Protein AF-A0A1B8XSV8-F1 (afdb_monomer_lite)

Sequence (113 aa):
MRLLPLFVLPFLFVSLVAECPSSVLLLNESGEKLCARMFEHSSAYFDQSCGGAYLDAKNGDDFPYMPSGWKNKISSLVVSSRCTLKVWSKEGKLGNNRSFSAGTVYQMKDYKN

Structure (mmCIF, N/CA/C/O backbone):
data_AF-A0A1B8XSV8-F1
#
_entry.id   AF-A0A1B8XSV8-F1
#
loop_
_atom_site.group_PDB
_atom_site.id
_atom_site.type_symbol
_atom_site.label_atom_id
_atom_site.label_alt_id
_atom_site.label_comp_id
_atom_site.label_asym_id
_atom_site.label_entity_id
_atom_site.label_seq_id
_atom_site.pdbx_PDB_ins_code
_atom_site.Cartn_x
_atom_site.Cartn_y
_atom_site.Cartn_z
_atom_site.occupancy
_atom_site.B_iso_or_equiv
_atom_site.auth_seq_id
_atom_site.auth_comp_id
_atom_site.auth_asym_id
_atom_site.auth_atom_id
_atom_site.pdbx_PDB_model_num
ATOM 1 N N . MET A 1 1 ? 32.610 -36.020 40.082 1.00 40.00 1 MET A N 1
ATOM 2 C CA . MET A 1 1 ? 32.455 -34.749 39.340 1.00 40.00 1 MET A CA 1
ATOM 3 C C . MET A 1 1 ? 31.379 -34.939 38.280 1.00 40.00 1 MET A C 1
ATOM 5 O O . MET A 1 1 ? 31.591 -35.712 37.359 1.00 40.00 1 MET A O 1
ATOM 9 N N . ARG A 1 2 ? 30.195 -34.338 38.458 1.00 45.78 2 ARG A N 1
ATOM 10 C CA . ARG A 1 2 ? 29.117 -34.349 37.455 1.00 45.78 2 ARG A CA 1
ATOM 11 C C . ARG A 1 2 ? 29.288 -33.103 36.586 1.00 45.78 2 ARG A C 1
ATOM 13 O O . ARG A 1 2 ? 29.079 -32.000 37.076 1.00 45.78 2 ARG A O 1
ATOM 20 N N . LEU A 1 3 ? 29.724 -33.282 35.344 1.00 51.00 3 LEU A N 1
ATOM 21 C CA . LEU A 1 3 ? 29.744 -32.221 34.339 1.00 51.00 3 LEU A CA 1
ATOM 22 C C . LEU A 1 3 ? 28.303 -32.012 33.856 1.00 51.00 3 LEU A C 1
ATOM 24 O O . LEU A 1 3 ? 27.736 -32.887 33.205 1.00 51.00 3 LEU A O 1
ATOM 28 N N . LEU A 1 4 ? 27.697 -30.885 34.234 1.00 56.53 4 LEU A N 1
ATOM 29 C CA . LEU A 1 4 ? 26.446 -30.411 33.642 1.00 56.53 4 LEU A CA 1
ATOM 30 C C . LEU A 1 4 ? 26.751 -29.971 32.199 1.00 56.53 4 LEU A C 1
ATOM 32 O O . LEU A 1 4 ? 27.629 -29.122 32.025 1.00 56.53 4 LEU A O 1
ATOM 36 N N . PRO A 1 5 ? 26.066 -30.487 31.166 1.00 55.88 5 PRO A N 1
ATOM 37 C CA . PRO A 1 5 ? 26.225 -29.945 29.830 1.00 55.88 5 PRO A CA 1
ATOM 38 C C . PRO A 1 5 ? 25.494 -28.600 29.772 1.00 55.88 5 PRO A C 1
ATOM 40 O O . PRO A 1 5 ? 24.284 -28.524 29.993 1.00 55.88 5 PRO A O 1
ATOM 43 N N . LEU A 1 6 ? 26.242 -27.530 29.499 1.00 57.25 6 LEU A N 1
ATOM 44 C CA . LEU A 1 6 ? 25.692 -26.233 29.118 1.00 57.25 6 LEU A CA 1
ATOM 45 C C . LEU A 1 6 ? 24.920 -26.436 27.804 1.00 57.25 6 LEU A C 1
ATOM 47 O O . LEU A 1 6 ? 25.518 -26.556 26.735 1.00 57.25 6 LEU A O 1
ATOM 51 N N . PHE A 1 7 ? 23.595 -26.533 27.881 1.00 58.91 7 PHE A N 1
ATOM 52 C CA . PHE A 1 7 ? 22.738 -26.586 26.702 1.00 58.91 7 PHE A CA 1
ATOM 53 C C . PHE A 1 7 ? 22.650 -25.167 26.130 1.00 58.91 7 PHE A C 1
ATOM 55 O O . PHE A 1 7 ? 21.796 -24.371 26.516 1.00 58.91 7 PHE A O 1
ATOM 62 N N . VAL A 1 8 ? 23.600 -24.813 25.265 1.00 61.97 8 VAL A N 1
ATOM 63 C CA . VAL A 1 8 ? 23.555 -23.567 24.496 1.00 61.97 8 VAL A CA 1
ATOM 64 C C . VAL A 1 8 ? 22.459 -23.746 23.448 1.00 61.97 8 VAL A C 1
ATOM 66 O O . VAL A 1 8 ? 22.681 -24.378 22.419 1.00 61.97 8 VAL A O 1
ATOM 69 N N . LEU A 1 9 ? 21.250 -23.253 23.736 1.00 62.16 9 LEU A N 1
ATOM 70 C CA . LEU A 1 9 ? 20.189 -23.141 22.735 1.00 62.16 9 LEU A CA 1
ATOM 71 C C . LEU A 1 9 ? 20.713 -22.247 21.601 1.00 62.16 9 LEU A C 1
ATOM 73 O O . LEU A 1 9 ? 20.999 -21.073 21.858 1.00 62.16 9 LEU A O 1
ATOM 77 N N . PRO A 1 10 ? 20.862 -22.754 20.364 1.00 61.72 10 PRO A N 1
ATOM 78 C CA . PRO A 1 10 ? 21.188 -21.886 19.253 1.00 61.72 10 PRO A CA 1
ATOM 79 C C . PRO A 1 10 ? 19.975 -20.979 19.059 1.00 61.72 10 PRO A C 1
ATOM 81 O O . PRO A 1 10 ? 18.879 -21.444 18.746 1.00 61.72 10 PRO A O 1
ATOM 84 N N . PHE A 1 11 ? 20.159 -19.682 19.295 1.00 58.78 11 PHE A N 1
ATOM 85 C CA . PHE A 1 11 ? 19.219 -18.663 18.856 1.00 58.78 11 PHE A CA 1
ATOM 86 C C . PHE A 1 11 ? 19.153 -18.739 17.327 1.00 58.78 11 PHE A C 1
ATOM 88 O O . PHE A 1 11 ? 19.941 -18.117 16.617 1.00 58.78 11 PHE A O 1
ATOM 95 N N . LEU A 1 12 ? 18.226 -19.547 16.817 1.00 52.62 12 LEU A N 1
ATOM 96 C CA . LEU A 1 12 ? 17.799 -19.522 15.428 1.00 52.62 12 LEU A CA 1
ATOM 97 C C . LEU A 1 12 ? 16.988 -18.238 15.232 1.00 52.62 12 LEU A C 1
ATOM 99 O O . LEU A 1 12 ? 15.764 -18.267 15.140 1.00 52.62 12 LEU A O 1
ATOM 103 N N . PHE A 1 13 ? 17.667 -17.092 15.184 1.00 55.78 13 PHE A N 1
ATOM 104 C CA . PHE A 1 13 ? 17.116 -15.924 14.514 1.00 55.78 13 PHE A CA 1
ATOM 105 C C . PHE A 1 13 ? 17.121 -16.246 13.022 1.00 55.78 13 PHE A C 1
ATOM 107 O O . PHE A 1 13 ? 18.039 -15.888 12.288 1.00 55.78 13 PHE A O 1
ATOM 114 N N . VAL A 1 14 ? 16.107 -16.991 12.581 1.00 47.91 14 VAL A N 1
ATOM 115 C CA . VAL A 1 14 ? 15.715 -16.978 11.179 1.00 47.91 14 VAL A CA 1
ATOM 116 C C . VAL A 1 14 ? 15.325 -15.535 10.920 1.00 47.91 14 VAL A C 1
ATOM 118 O O . VAL A 1 14 ? 14.298 -15.064 11.409 1.00 47.91 14 VAL A O 1
ATOM 121 N N . SER A 1 15 ? 16.187 -14.805 10.222 1.00 49.47 15 SER A N 1
ATOM 122 C CA . SER A 1 15 ? 15.802 -13.561 9.580 1.00 49.47 15 SER A CA 1
ATOM 123 C C . SER A 1 15 ? 14.631 -13.930 8.677 1.00 49.47 15 SER A C 1
ATOM 125 O O . SER A 1 15 ? 14.844 -14.513 7.615 1.00 49.47 15 SER A O 1
ATOM 127 N N . LEU A 1 16 ? 13.394 -13.700 9.129 1.00 56.53 16 LEU A N 1
ATOM 128 C CA . LEU A 1 16 ? 12.238 -13.766 8.249 1.00 56.53 16 LEU A CA 1
ATOM 129 C C . LEU A 1 16 ? 12.498 -12.703 7.186 1.00 56.53 16 LEU A C 1
ATOM 131 O O . LEU A 1 16 ? 12.321 -11.509 7.422 1.00 56.53 16 LEU A O 1
ATOM 135 N N . VAL A 1 17 ? 12.993 -13.134 6.031 1.00 56.28 17 VAL A N 1
ATOM 136 C CA . VAL A 1 17 ? 12.863 -12.356 4.810 1.00 56.28 17 VAL A CA 1
ATOM 137 C C . VAL A 1 17 ? 11.370 -12.106 4.669 1.00 56.28 17 VAL A C 1
ATOM 139 O O . VAL A 1 17 ? 10.581 -13.047 4.642 1.00 56.28 17 VAL A O 1
ATOM 142 N N . ALA A 1 18 ? 10.976 -10.836 4.733 1.00 66.25 18 ALA A N 1
ATOM 143 C CA . ALA A 1 18 ? 9.578 -10.444 4.690 1.00 66.25 18 ALA A CA 1
ATOM 144 C C . ALA A 1 18 ? 9.063 -10.627 3.257 1.00 66.25 18 ALA A C 1
ATOM 146 O O . ALA A 1 18 ? 9.005 -9.679 2.474 1.00 66.25 18 ALA A O 1
ATOM 147 N N . GLU A 1 19 ? 8.760 -11.877 2.910 1.00 83.00 19 GLU A N 1
ATOM 148 C CA . GLU A 1 19 ? 8.067 -12.232 1.682 1.00 83.00 19 GLU A CA 1
ATOM 149 C C . GLU A 1 19 ? 6.706 -11.534 1.649 1.00 83.00 19 GLU A C 1
ATOM 151 O O . GLU A 1 19 ? 5.996 -11.430 2.656 1.00 83.00 19 GLU A O 1
ATOM 156 N N . CYS A 1 20 ? 6.337 -11.031 0.474 1.00 89.50 20 CYS A N 1
ATOM 157 C CA . CYS A 1 20 ? 5.054 -10.368 0.296 1.00 89.50 20 CYS A CA 1
ATOM 158 C C . CYS A 1 20 ? 3.873 -11.294 0.613 1.00 89.50 20 CYS A C 1
ATOM 160 O O . CYS A 1 20 ? 3.845 -12.437 0.150 1.00 89.50 20 CYS A O 1
ATOM 162 N N . PRO A 1 21 ? 2.846 -10.799 1.331 1.00 91.75 21 PRO A N 1
ATOM 163 C CA . PRO A 1 21 ? 1.649 -11.582 1.579 1.00 91.75 21 PRO A CA 1
ATOM 164 C C . PRO A 1 21 ? 0.917 -11.891 0.270 1.00 91.75 21 PRO A C 1
ATOM 166 O O . PRO A 1 21 ? 0.969 -11.130 -0.700 1.00 91.75 21 PRO A O 1
ATOM 169 N N . SER A 1 22 ? 0.189 -13.006 0.261 1.00 90.56 22 SER A N 1
ATOM 170 C CA . SER A 1 22 ? -0.605 -13.417 -0.896 1.00 90.56 22 SER A CA 1
ATOM 171 C C . SER A 1 22 ? -1.713 -12.408 -1.204 1.00 90.56 22 SER A C 1
ATOM 173 O O . SER A 1 22 ? -2.501 -12.033 -0.335 1.00 90.56 22 SER A O 1
ATOM 175 N N . SER A 1 23 ? -1.830 -12.025 -2.476 1.00 91.06 23 SER A N 1
ATOM 176 C CA . SER A 1 23 ? -2.906 -11.161 -2.971 1.00 91.06 23 SER A CA 1
ATOM 177 C C . SER A 1 23 ? -4.261 -11.871 -3.055 1.00 91.06 23 SER A C 1
ATOM 179 O O . SER A 1 23 ? -5.283 -11.215 -3.237 1.00 91.06 23 SER A O 1
ATOM 181 N N . VAL A 1 24 ? -4.322 -13.201 -2.913 1.00 92.06 24 VAL A N 1
ATOM 182 C CA . VAL A 1 24 ? -5.593 -13.945 -2.967 1.00 92.06 24 VAL A CA 1
ATOM 183 C C . VAL A 1 24 ? -6.504 -13.533 -1.812 1.00 92.06 24 VAL A C 1
ATOM 185 O O . VAL A 1 24 ? -7.694 -13.279 -2.024 1.00 92.06 24 VAL A O 1
ATOM 188 N N . LEU A 1 25 ? -5.936 -13.422 -0.610 1.00 89.00 25 LEU A N 1
ATOM 189 C CA . LEU A 1 25 ? -6.639 -13.023 0.599 1.00 89.00 25 LEU A CA 1
ATOM 190 C C . LEU A 1 25 ? -5.686 -12.265 1.526 1.00 89.00 25 LEU A C 1
ATOM 192 O O . LEU A 1 25 ? -4.841 -12.862 2.188 1.00 89.00 25 LEU A O 1
ATOM 196 N N . LEU A 1 26 ? -5.860 -10.947 1.580 1.00 93.56 26 LEU A N 1
ATOM 197 C CA . LEU A 1 26 ? -5.140 -10.074 2.502 1.00 93.56 26 LEU A CA 1
ATOM 198 C C . LEU A 1 26 ? -5.972 -9.875 3.776 1.00 93.56 26 LEU A C 1
ATOM 200 O O . LEU A 1 26 ? -7.103 -9.389 3.693 1.00 93.56 26 LEU A O 1
ATOM 204 N N . LEU A 1 27 ? -5.418 -10.235 4.934 1.00 94.25 27 LEU A N 1
ATOM 205 C CA . LEU A 1 27 ? -6.053 -10.068 6.244 1.00 94.25 27 LEU A CA 1
ATOM 206 C C . LEU A 1 27 ? -5.192 -9.177 7.144 1.00 94.25 27 LEU A C 1
ATOM 208 O O . LEU A 1 27 ? -3.962 -9.201 7.048 1.00 94.25 27 LEU A O 1
ATOM 212 N N . ASN A 1 28 ? -5.830 -8.407 8.023 1.00 92.25 28 ASN A N 1
ATOM 213 C CA . ASN A 1 28 ? -5.128 -7.733 9.113 1.00 92.25 28 ASN A CA 1
ATOM 214 C C . ASN A 1 28 ? -4.889 -8.686 10.299 1.00 92.25 28 ASN A C 1
ATOM 216 O O . ASN A 1 28 ? -5.306 -9.844 10.285 1.00 92.25 28 ASN A O 1
ATOM 220 N N . GLU A 1 29 ? -4.240 -8.185 11.349 1.00 90.31 29 GLU A N 1
ATOM 221 C CA . GLU A 1 29 ? -3.933 -8.961 12.561 1.00 90.31 29 GLU A CA 1
ATOM 222 C C . GLU A 1 29 ? -5.189 -9.446 13.307 1.00 90.31 29 GLU A C 1
ATOM 224 O O . GLU A 1 29 ? -5.151 -10.461 13.994 1.00 90.31 29 GLU A O 1
ATOM 229 N N . SER A 1 30 ? -6.320 -8.753 13.142 1.00 92.19 30 SER A N 1
ATOM 230 C CA . SER A 1 30 ? -7.623 -9.136 13.704 1.00 92.19 30 SER A CA 1
ATOM 231 C C . SER A 1 30 ? -8.416 -10.101 12.808 1.00 92.19 30 SER A C 1
ATOM 233 O O . SER A 1 30 ? -9.523 -10.494 13.167 1.00 92.19 30 SER A O 1
ATOM 235 N N . GLY A 1 31 ? -7.882 -10.482 11.641 1.00 92.19 31 GLY A N 1
ATOM 236 C CA . GLY A 1 31 ? -8.550 -11.352 10.669 1.00 92.19 31 GLY A CA 1
ATOM 237 C C . GLY A 1 31 ? -9.562 -10.646 9.757 1.00 92.19 31 GLY A C 1
ATOM 238 O O . GLY A 1 31 ? -10.284 -11.309 9.014 1.00 92.19 31 GLY A O 1
ATOM 239 N N . GLU A 1 32 ? -9.630 -9.315 9.775 1.00 93.88 32 GLU A N 1
ATOM 240 C CA . GLU A 1 32 ? -10.481 -8.549 8.864 1.00 93.88 32 GLU A CA 1
ATOM 241 C C . GLU A 1 32 ? -9.878 -8.500 7.456 1.00 93.88 32 GLU A C 1
ATOM 243 O O . GLU A 1 32 ? -8.668 -8.335 7.282 1.00 93.88 32 GLU A O 1
ATOM 248 N N . LYS A 1 33 ? -10.738 -8.573 6.433 1.00 94.12 33 LYS A N 1
ATOM 249 C CA . LYS A 1 33 ? -10.309 -8.481 5.036 1.00 94.12 33 LYS A CA 1
ATOM 250 C C . LYS A 1 33 ? -9.832 -7.069 4.695 1.00 94.12 33 LYS A C 1
ATOM 252 O O . LYS A 1 33 ? -10.568 -6.095 4.839 1.00 94.12 33 LYS A O 1
ATOM 257 N N . LEU A 1 34 ? -8.632 -6.994 4.135 1.00 96.75 34 LEU A N 1
ATOM 258 C CA . LEU A 1 34 ? -8.039 -5.781 3.590 1.00 96.75 34 LEU A CA 1
ATOM 259 C C . LEU A 1 34 ? -8.158 -5.753 2.066 1.00 96.75 34 LEU A C 1
ATOM 261 O O . LEU A 1 34 ? -8.162 -6.796 1.402 1.00 96.75 34 LEU A O 1
ATOM 265 N N . CYS A 1 35 ? -8.226 -4.545 1.506 1.00 96.56 35 CYS A N 1
ATOM 266 C CA . CYS A 1 35 ? -8.167 -4.346 0.063 1.00 96.56 35 CYS A CA 1
ATOM 267 C C . CYS A 1 35 ? -6.753 -4.077 -0.433 1.00 96.56 35 CYS A C 1
ATOM 269 O O . CYS A 1 35 ? -6.396 -4.556 -1.508 1.00 96.56 35 CYS A O 1
ATOM 271 N N . ALA A 1 36 ? -5.947 -3.346 0.331 1.00 97.44 36 ALA A N 1
ATOM 272 C CA . ALA A 1 36 ? -4.546 -3.155 0.006 1.00 97.44 36 ALA A CA 1
ATOM 273 C C . ALA A 1 36 ? -3.693 -2.989 1.262 1.00 97.44 36 ALA A C 1
ATOM 275 O O . ALA A 1 36 ? -4.170 -2.492 2.281 1.00 97.44 36 ALA A O 1
ATOM 276 N N . ARG A 1 37 ? -2.421 -3.368 1.146 1.00 97.12 37 ARG A N 1
ATOM 277 C CA . ARG A 1 37 ? -1.368 -3.076 2.118 1.00 97.12 37 ARG A CA 1
ATOM 278 C C . ARG A 1 37 ? -0.194 -2.444 1.391 1.00 97.12 37 ARG A C 1
ATOM 280 O O . ARG A 1 37 ? 0.241 -2.960 0.365 1.00 97.12 37 ARG A O 1
ATOM 287 N N . MET A 1 38 ? 0.291 -1.324 1.902 1.00 96.31 38 MET A N 1
ATOM 288 C CA . MET A 1 38 ? 1.391 -0.542 1.339 1.00 96.31 38 MET A CA 1
ATOM 289 C C . MET A 1 38 ? 2.554 -0.556 2.322 1.00 96.31 38 MET A C 1
ATOM 291 O O . MET A 1 38 ? 2.357 -0.250 3.491 1.00 96.31 38 MET A O 1
ATOM 295 N N . PHE A 1 39 ? 3.753 -0.896 1.869 1.00 96.19 39 PHE A N 1
ATOM 296 C CA . PHE A 1 39 ? 4.922 -1.071 2.729 1.00 96.19 39 PHE A CA 1
ATOM 297 C C . PHE A 1 39 ? 5.945 0.032 2.484 1.00 96.19 39 PHE A C 1
ATOM 299 O O . PHE A 1 39 ? 6.089 0.529 1.361 1.00 96.19 39 PHE A O 1
ATOM 306 N N . GLU A 1 40 ? 6.672 0.413 3.533 1.00 95.00 40 GLU A N 1
ATOM 307 C CA . GLU A 1 40 ? 7.736 1.412 3.407 1.00 95.00 40 GLU A CA 1
ATOM 308 C C . GLU A 1 40 ? 9.058 0.825 2.888 1.00 95.00 40 GLU A C 1
ATOM 310 O O . GLU A 1 40 ? 9.860 1.539 2.281 1.00 95.00 40 GLU A O 1
ATOM 315 N N . HIS A 1 41 ? 9.296 -0.470 3.116 1.00 92.81 41 HIS A N 1
ATOM 316 C CA . HIS A 1 41 ? 10.576 -1.094 2.806 1.00 92.81 41 HIS A CA 1
ATOM 317 C C . HIS A 1 41 ? 10.776 -1.313 1.299 1.00 92.81 41 HIS A C 1
ATOM 319 O O . HIS A 1 41 ? 9.839 -1.553 0.542 1.00 92.81 41 HIS A O 1
ATOM 325 N N . SER A 1 42 ? 12.031 -1.241 0.861 1.00 89.31 42 SER A N 1
ATOM 326 C CA . SER A 1 42 ? 12.448 -1.538 -0.508 1.00 89.31 42 SER A CA 1
ATOM 327 C C . SER A 1 42 ? 13.703 -2.393 -0.450 1.00 89.31 42 SER A C 1
ATOM 329 O O . SER A 1 42 ? 14.676 -1.998 0.189 1.00 89.31 42 SER A O 1
ATOM 331 N N . SER A 1 43 ? 13.710 -3.511 -1.170 1.00 88.44 43 SER A N 1
ATOM 332 C CA . SER A 1 43 ? 14.884 -4.374 -1.310 1.00 88.44 43 SER A CA 1
ATOM 333 C C . SER A 1 43 ? 15.347 -4.437 -2.769 1.00 88.44 43 SER A C 1
ATOM 335 O O . SER A 1 43 ? 14.604 -4.111 -3.699 1.00 88.44 43 SER A O 1
ATOM 337 N N . ALA A 1 44 ? 16.604 -4.838 -2.973 1.00 86.31 44 ALA A N 1
ATOM 338 C CA . ALA A 1 44 ? 17.109 -5.209 -4.294 1.00 86.31 44 ALA A CA 1
ATOM 339 C C . ALA A 1 44 ? 16.459 -6.509 -4.800 1.00 86.31 44 ALA A C 1
ATOM 341 O O . ALA A 1 44 ? 16.292 -6.683 -6.007 1.00 86.31 44 ALA A O 1
ATOM 342 N N . TYR A 1 45 ? 16.054 -7.387 -3.879 1.00 86.25 45 TYR A N 1
ATOM 343 C CA . TYR A 1 45 ? 15.281 -8.589 -4.166 1.00 86.25 45 TYR A CA 1
ATOM 344 C C . TYR A 1 45 ? 13.793 -8.245 -4.111 1.00 86.25 45 TYR A C 1
ATOM 346 O O . TYR A 1 45 ? 13.294 -7.801 -3.078 1.00 86.25 45 TYR A O 1
ATOM 354 N N . PHE A 1 46 ? 13.099 -8.387 -5.243 1.00 82.69 46 PHE A N 1
ATOM 355 C CA . PHE A 1 46 ? 11.717 -7.924 -5.403 1.00 82.69 46 PHE A CA 1
ATOM 356 C C . PHE A 1 46 ? 10.776 -8.484 -4.330 1.00 82.69 46 PHE A C 1
ATOM 358 O O . PHE A 1 46 ? 10.030 -7.731 -3.711 1.00 82.69 46 PHE A O 1
ATOM 365 N N . ASP A 1 47 ? 10.854 -9.785 -4.079 1.00 82.00 47 ASP A N 1
ATOM 366 C CA . ASP A 1 47 ? 10.042 -10.532 -3.117 1.00 82.00 47 ASP A CA 1
ATOM 367 C C . ASP A 1 47 ? 10.236 -10.106 -1.654 1.00 82.00 47 ASP A C 1
ATOM 369 O O . ASP A 1 47 ? 9.336 -10.318 -0.846 1.00 82.00 47 ASP A O 1
ATOM 373 N N . GLN A 1 48 ? 11.344 -9.436 -1.329 1.00 88.88 48 GLN A N 1
ATOM 374 C CA . GLN A 1 48 ? 11.674 -8.958 0.018 1.00 88.88 48 GLN A CA 1
ATOM 375 C C . GLN A 1 48 ? 11.268 -7.497 0.269 1.00 88.88 48 GLN A C 1
ATOM 377 O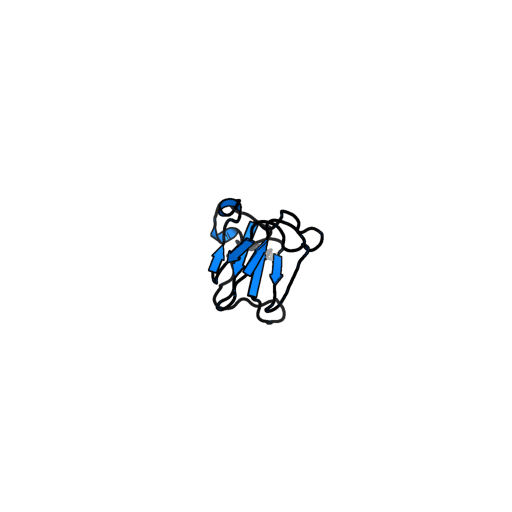 O . GLN A 1 48 ? 11.577 -6.935 1.319 1.00 88.88 48 GLN A O 1
ATOM 382 N N . SER A 1 49 ? 10.597 -6.840 -0.682 1.00 91.75 49 SER A N 1
ATOM 383 C CA . SER A 1 49 ? 10.175 -5.442 -0.522 1.00 91.75 49 SER A CA 1
ATOM 384 C C . SER A 1 49 ? 8.964 -5.258 0.404 1.00 91.75 49 SER A C 1
ATOM 386 O O . SER A 1 49 ? 8.658 -4.128 0.770 1.00 91.75 49 SER A O 1
ATOM 388 N N . CYS A 1 50 ? 8.257 -6.317 0.805 1.00 92.69 50 CYS A N 1
ATOM 389 C CA . CYS A 1 50 ? 7.055 -6.216 1.645 1.00 92.69 50 CYS A CA 1
ATOM 390 C C . CYS A 1 50 ? 7.352 -6.341 3.148 1.00 92.69 50 CYS A C 1
ATOM 392 O O . CYS A 1 50 ? 6.657 -7.043 3.882 1.00 92.69 50 CYS A O 1
ATOM 394 N N . GLY A 1 51 ? 8.400 -5.657 3.602 1.00 90.06 51 GLY A N 1
ATOM 395 C CA . GLY A 1 51 ? 8.799 -5.596 5.008 1.00 90.06 51 GLY A CA 1
ATOM 396 C C . GLY A 1 51 ? 8.574 -4.226 5.649 1.00 90.06 51 GLY A C 1
ATOM 397 O O . GLY A 1 51 ? 8.061 -3.295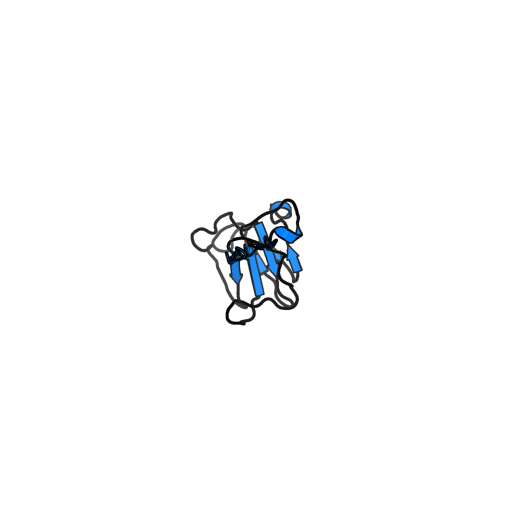 5.028 1.00 90.06 51 GLY A O 1
ATOM 398 N N . GLY A 1 52 ? 9.033 -4.090 6.895 1.00 92.19 52 GLY A N 1
ATOM 399 C CA . GLY A 1 52 ? 8.987 -2.829 7.643 1.00 92.19 52 GLY A CA 1
ATOM 400 C C . GLY A 1 52 ? 7.576 -2.421 8.069 1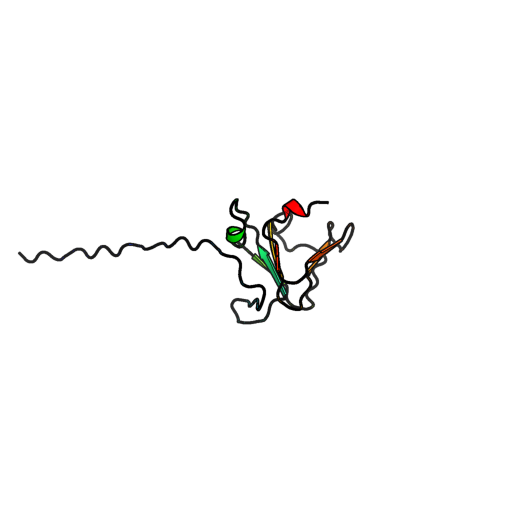.00 92.19 52 GLY A C 1
ATOM 401 O O . GLY A 1 52 ? 6.683 -3.263 8.192 1.00 92.19 52 GLY A O 1
ATOM 402 N N . ALA A 1 53 ? 7.381 -1.124 8.319 1.00 94.62 53 ALA A N 1
ATOM 403 C CA . ALA A 1 53 ? 6.053 -0.602 8.607 1.00 94.62 53 ALA A CA 1
ATOM 404 C C . ALA A 1 53 ? 5.151 -0.678 7.368 1.00 94.62 53 ALA A C 1
ATOM 406 O O . ALA A 1 53 ? 5.600 -0.548 6.222 1.00 94.62 53 ALA A O 1
ATOM 407 N N . TYR A 1 54 ? 3.855 -0.846 7.615 1.00 95.94 54 TYR A N 1
ATOM 408 C CA . TYR A 1 54 ? 2.842 -0.943 6.575 1.00 95.94 54 TYR A CA 1
ATOM 409 C C . TYR A 1 54 ? 1.625 -0.062 6.880 1.00 95.94 54 TYR A C 1
ATOM 411 O O . TYR A 1 54 ? 1.314 0.230 8.035 1.00 95.94 54 TYR A O 1
ATOM 419 N N . LEU A 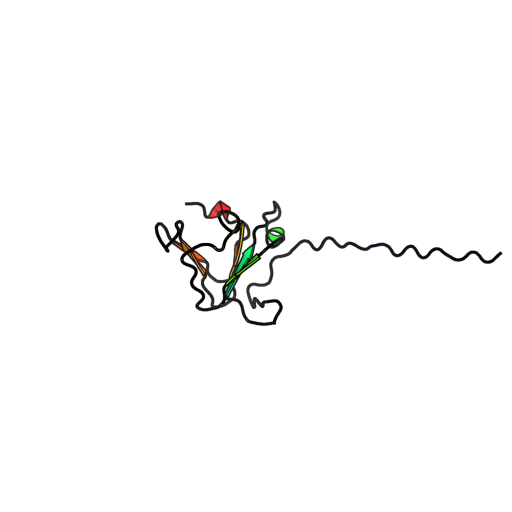1 55 ? 0.953 0.375 5.818 1.00 95.81 55 LEU A N 1
ATOM 420 C CA . LEU A 1 55 ? -0.323 1.074 5.839 1.00 95.81 55 LEU A CA 1
ATOM 421 C C . LEU A 1 55 ? -1.378 0.157 5.220 1.00 95.81 55 LEU A C 1
ATOM 423 O O . LEU A 1 55 ? -1.189 -0.344 4.111 1.00 95.81 55 LEU A O 1
ATOM 427 N N . ASP A 1 56 ? -2.493 -0.025 5.915 1.00 96.19 56 ASP A N 1
ATOM 428 C CA . ASP A 1 56 ? -3.611 -0.838 5.447 1.00 96.19 56 ASP A CA 1
ATOM 429 C C . ASP A 1 56 ? -4.744 0.037 4.915 1.00 96.19 56 ASP A C 1
ATOM 431 O O . ASP A 1 56 ? -5.025 1.106 5.451 1.00 96.19 56 ASP A O 1
ATOM 435 N N . ALA A 1 57 ? -5.407 -0.446 3.867 1.00 96.06 57 ALA A N 1
ATOM 436 C CA . ALA A 1 57 ? -6.633 0.130 3.336 1.00 96.06 57 ALA A CA 1
ATOM 437 C C . ALA A 1 57 ? -7.727 -0.941 3.269 1.00 96.06 57 ALA A C 1
ATOM 439 O O . ALA A 1 57 ? -7.568 -1.994 2.630 1.00 96.06 57 ALA A O 1
ATOM 440 N N . LYS A 1 58 ? -8.854 -0.664 3.921 1.00 95.81 58 LYS A N 1
ATOM 441 C CA . LYS A 1 58 ? -10.078 -1.462 3.867 1.00 95.81 58 LYS A CA 1
ATOM 442 C C . LYS A 1 58 ? -10.893 -1.107 2.626 1.00 95.81 58 LYS A C 1
ATOM 444 O O . LYS A 1 58 ? -10.621 -0.151 1.899 1.00 95.81 58 LYS A O 1
ATOM 449 N N . ASN A 1 59 ? -11.903 -1.923 2.348 1.00 94.88 59 ASN A N 1
ATOM 450 C CA . ASN A 1 59 ? -12.832 -1.621 1.270 1.00 94.88 59 ASN A CA 1
ATOM 451 C C . ASN A 1 59 ? -13.647 -0.362 1.601 1.00 94.88 59 ASN A C 1
ATOM 453 O O . ASN A 1 59 ? -14.263 -0.296 2.660 1.00 94.88 59 ASN A O 1
ATOM 457 N N . GLY A 1 60 ? -13.686 0.591 0.671 1.00 94.69 60 GLY A N 1
ATOM 458 C CA . GLY A 1 60 ? -14.385 1.865 0.852 1.00 94.69 60 GLY A CA 1
ATOM 459 C C . GLY A 1 60 ? -13.586 2.934 1.599 1.00 94.69 60 GLY A C 1
ATOM 460 O O . GLY A 1 60 ? -14.064 4.062 1.685 1.00 94.69 60 GLY A O 1
ATOM 461 N N . ASP A 1 61 ? -12.382 2.614 2.084 1.00 95.56 61 ASP A N 1
ATOM 462 C CA . ASP A 1 61 ? -11.506 3.615 2.684 1.00 95.56 61 ASP A CA 1
ATOM 463 C C . ASP A 1 61 ? -11.129 4.688 1.664 1.00 95.56 61 ASP A C 1
ATOM 465 O O . ASP A 1 61 ? -10.798 4.406 0.507 1.00 95.56 61 ASP A O 1
ATOM 469 N N . ASP A 1 62 ? -11.151 5.932 2.130 1.00 95.19 62 ASP A N 1
ATOM 470 C CA . ASP A 1 62 ? -10.860 7.093 1.315 1.00 95.19 62 ASP A CA 1
ATOM 471 C C . ASP A 1 62 ? -9.983 8.094 2.070 1.00 95.19 62 ASP A C 1
ATOM 473 O O . ASP A 1 62 ? -10.430 8.773 2.995 1.00 95.19 62 ASP A O 1
ATOM 477 N N . PHE A 1 63 ? -8.720 8.196 1.651 1.00 93.94 63 PHE A N 1
ATOM 478 C CA . PHE A 1 63 ? -7.716 9.055 2.273 1.00 93.94 63 PHE A CA 1
ATOM 479 C C . PHE A 1 63 ? -7.301 10.176 1.309 1.00 93.94 63 PHE A C 1
ATOM 481 O O . PHE A 1 63 ? -6.348 10.013 0.542 1.00 93.94 63 PHE A O 1
ATOM 488 N N . PRO A 1 64 ? -7.978 11.341 1.321 1.00 94.38 64 PRO A N 1
ATOM 489 C CA . PRO A 1 64 ? -7.583 12.476 0.485 1.00 94.38 64 PRO A CA 1
ATOM 490 C C . PRO A 1 64 ? -6.218 13.058 0.884 1.00 94.38 64 PRO A C 1
ATOM 492 O O . PRO A 1 64 ? -5.553 13.681 0.056 1.00 94.38 64 PRO A O 1
ATOM 495 N N . TYR A 1 65 ? -5.785 12.831 2.125 1.00 94.25 65 TYR A N 1
ATOM 496 C CA . TYR A 1 65 ? -4.490 13.248 2.653 1.00 94.25 65 TYR A CA 1
ATOM 497 C C . TYR A 1 65 ? -3.742 12.038 3.205 1.00 94.25 65 TYR A C 1
ATOM 499 O O . TYR A 1 65 ? -4.336 11.171 3.846 1.00 94.25 65 TYR A O 1
ATOM 507 N N . MET A 1 66 ? -2.433 11.989 2.961 1.00 93.00 66 MET A N 1
ATOM 508 C CA . MET A 1 66 ? -1.582 10.917 3.470 1.00 93.00 66 MET A CA 1
ATOM 509 C C . MET A 1 66 ? -1.504 10.998 5.005 1.00 93.00 66 MET A C 1
ATOM 511 O O . MET A 1 66 ? -1.268 12.094 5.525 1.00 93.00 66 MET A O 1
ATOM 515 N N . PRO A 1 67 ? -1.640 9.874 5.734 1.00 93.88 67 PRO A N 1
ATOM 516 C CA . PRO A 1 67 ? -1.416 9.845 7.173 1.00 93.88 67 PRO A CA 1
ATOM 517 C C . PRO A 1 67 ? -0.050 10.424 7.558 1.00 93.88 67 PRO A C 1
ATOM 519 O O . PRO A 1 67 ? 0.932 10.332 6.810 1.00 93.88 67 PRO A O 1
ATOM 522 N N . SER A 1 68 ? 0.019 11.032 8.742 1.00 93.62 68 SER A N 1
ATOM 523 C CA . SER A 1 68 ? 1.259 11.642 9.226 1.00 93.62 68 SER A CA 1
ATOM 524 C C . SER A 1 68 ? 2.405 10.624 9.233 1.00 93.62 68 SER A C 1
ATOM 526 O O . SER A 1 68 ? 2.225 9.466 9.605 1.00 93.62 68 SER A O 1
ATOM 528 N N . GLY A 1 69 ? 3.587 11.049 8.783 1.00 92.69 69 GLY A N 1
ATOM 529 C CA . GLY A 1 69 ? 4.779 10.199 8.710 1.00 92.69 69 GLY A CA 1
ATOM 530 C C . GLY A 1 69 ? 4.877 9.284 7.484 1.00 92.69 69 GLY A C 1
ATOM 531 O O . GLY A 1 69 ? 5.927 8.675 7.307 1.00 92.69 69 GLY A O 1
ATOM 532 N N . TRP A 1 70 ? 3.863 9.222 6.611 1.00 94.19 70 TRP A N 1
ATOM 533 C CA . TRP A 1 70 ? 3.849 8.342 5.426 1.00 94.19 70 TRP A CA 1
ATOM 534 C C . TRP A 1 70 ? 4.200 9.026 4.098 1.00 94.19 70 TRP A C 1
ATOM 536 O O . TRP A 1 70 ? 4.341 8.369 3.061 1.00 94.19 70 TRP A O 1
ATOM 546 N N . LYS A 1 71 ? 4.370 10.353 4.102 1.00 91.06 71 LYS A N 1
ATOM 547 C CA . LYS A 1 71 ? 4.734 11.116 2.901 1.00 91.06 71 LYS A CA 1
ATOM 548 C C . LYS A 1 71 ? 6.035 10.574 2.294 1.00 91.06 71 LYS A C 1
ATOM 550 O O . LYS A 1 71 ? 7.058 10.532 2.968 1.00 91.06 71 LYS A O 1
ATOM 555 N N . ASN A 1 72 ? 5.986 10.205 1.011 1.00 89.62 72 ASN A N 1
ATOM 556 C CA . ASN A 1 72 ? 7.110 9.664 0.231 1.00 89.62 72 ASN A CA 1
ATOM 557 C C . ASN A 1 72 ? 7.745 8.374 0.786 1.00 89.62 72 ASN A C 1
ATOM 559 O O . ASN A 1 72 ? 8.899 8.095 0.471 1.00 89.62 72 ASN A O 1
ATOM 563 N N . LYS A 1 73 ? 7.020 7.595 1.599 1.00 93.81 73 LYS A N 1
ATOM 564 C CA . LYS A 1 73 ? 7.555 6.362 2.194 1.00 93.81 73 LYS A CA 1
ATOM 565 C C . LYS A 1 73 ? 7.187 5.075 1.468 1.00 93.81 73 LYS A C 1
ATOM 567 O O . LYS A 1 73 ? 7.938 4.115 1.551 1.00 93.81 73 LYS A O 1
ATOM 572 N N . ILE A 1 74 ? 6.039 5.035 0.792 1.00 94.50 74 ILE A N 1
ATOM 573 C CA . ILE A 1 74 ? 5.528 3.800 0.182 1.00 94.50 74 ILE A CA 1
ATOM 574 C C . ILE A 1 74 ? 6.450 3.358 -0.960 1.00 94.50 74 ILE A C 1
ATOM 576 O O . ILE A 1 74 ? 6.639 4.090 -1.934 1.00 94.50 74 ILE A O 1
ATOM 580 N N . SER A 1 75 ? 6.971 2.139 -0.844 1.00 94.69 75 SER A N 1
ATOM 581 C CA . SER A 1 75 ? 7.947 1.555 -1.769 1.00 94.69 75 SER A CA 1
ATOM 582 C C . SER A 1 75 ? 7.432 0.298 -2.471 1.00 94.69 75 SER A C 1
ATOM 584 O O . SER A 1 75 ? 7.868 0.003 -3.586 1.00 94.69 75 SER A O 1
ATOM 586 N N . SER A 1 76 ? 6.481 -0.413 -1.866 1.00 95.00 76 SER A N 1
ATOM 587 C CA . SER A 1 76 ? 5.814 -1.584 -2.440 1.00 95.00 76 SER A CA 1
ATOM 588 C C . SER A 1 76 ? 4.366 -1.671 -1.945 1.00 95.00 76 SER A C 1
ATOM 590 O O . SER A 1 76 ? 3.990 -1.022 -0.964 1.00 95.00 76 SER A O 1
ATOM 592 N N . LEU A 1 77 ? 3.516 -2.425 -2.643 1.00 96.00 77 LEU A N 1
ATOM 593 C CA . LEU A 1 77 ? 2.128 -2.642 -2.233 1.00 96.00 77 LEU A CA 1
ATOM 594 C C . LEU A 1 77 ? 1.586 -3.990 -2.707 1.00 96.00 77 LEU A C 1
ATOM 596 O O . LEU A 1 77 ? 2.011 -4.527 -3.727 1.00 96.00 77 LEU A O 1
ATOM 600 N N . VAL A 1 78 ? 0.605 -4.513 -1.979 1.00 96.88 78 VAL A N 1
ATOM 601 C CA . VAL A 1 78 ? -0.180 -5.693 -2.349 1.00 96.88 78 VAL A CA 1
ATOM 602 C C . VAL A 1 78 ? -1.645 -5.291 -2.387 1.00 96.88 78 VAL A C 1
ATOM 604 O O . VAL A 1 78 ? -2.157 -4.724 -1.423 1.00 96.88 78 VAL A O 1
ATOM 607 N N . VAL A 1 79 ? -2.324 -5.598 -3.489 1.00 97.69 79 VAL A N 1
ATOM 608 C CA . VAL A 1 79 ? -3.767 -5.406 -3.655 1.00 97.69 79 VAL A CA 1
ATOM 609 C C . VAL A 1 79 ? -4.451 -6.766 -3.646 1.00 97.69 79 VAL A C 1
ATOM 611 O O . VAL A 1 79 ? -4.106 -7.661 -4.418 1.00 97.69 79 VAL A O 1
ATOM 614 N N . SER A 1 80 ? -5.437 -6.901 -2.767 1.00 97.31 80 SER A N 1
ATOM 615 C CA . SER A 1 80 ? -6.229 -8.110 -2.568 1.00 97.31 80 SER A CA 1
ATOM 616 C C . SER A 1 80 ? -7.109 -8.419 -3.781 1.00 97.31 80 SER A C 1
ATOM 618 O O . SER A 1 80 ? -7.514 -7.530 -4.541 1.00 97.31 80 SER A O 1
ATOM 620 N N . SER A 1 81 ? -7.459 -9.691 -3.950 1.00 95.75 81 SER A N 1
ATOM 621 C CA . SER A 1 81 ? -8.353 -10.142 -5.007 1.00 95.75 81 SER A CA 1
ATOM 622 C C . SER A 1 81 ? -9.692 -9.398 -4.940 1.00 95.75 81 SER A C 1
ATOM 624 O O . SER A 1 81 ? -10.266 -9.173 -3.869 1.00 95.75 81 SER A O 1
ATOM 626 N N . ARG A 1 82 ? -10.198 -9.008 -6.119 1.00 93.25 82 ARG A N 1
ATOM 627 C CA . ARG A 1 82 ? -11.424 -8.203 -6.296 1.00 93.25 82 ARG A CA 1
ATOM 628 C C . ARG A 1 82 ? -11.354 -6.761 -5.768 1.00 93.25 82 ARG A C 1
ATOM 630 O O . ARG A 1 82 ? -12.375 -6.084 -5.817 1.00 93.25 82 ARG A O 1
ATOM 637 N N . CYS A 1 83 ? -10.198 -6.274 -5.320 1.00 96.75 83 CYS A N 1
ATOM 638 C CA . CYS A 1 83 ? -10.004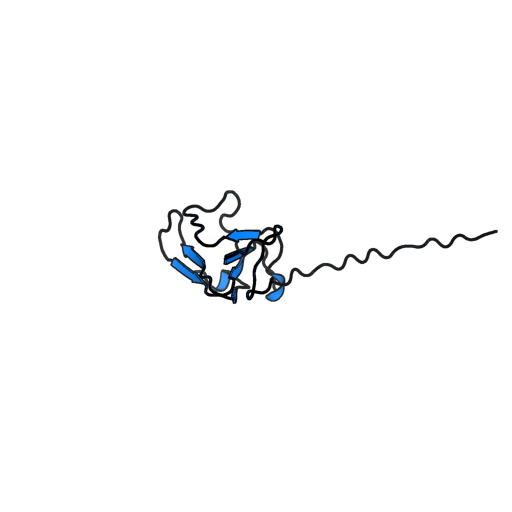 -4.865 -4.984 1.00 96.75 83 CYS A CA 1
ATOM 639 C C . CYS A 1 83 ? -9.238 -4.123 -6.088 1.00 96.75 83 CYS A C 1
ATOM 641 O O . CYS A 1 83 ? -8.551 -4.712 -6.926 1.00 96.75 83 CYS A O 1
ATOM 643 N N . THR A 1 84 ? -9.373 -2.800 -6.099 1.00 97.19 84 THR A N 1
ATOM 644 C CA . THR A 1 84 ? -8.560 -1.893 -6.913 1.00 97.19 84 THR A CA 1
ATOM 645 C C . THR A 1 84 ? -8.152 -0.723 -6.035 1.00 97.19 84 THR A C 1
ATOM 647 O O . THR A 1 84 ? -9.012 -0.065 -5.455 1.00 97.19 84 THR A O 1
ATOM 650 N N . LEU A 1 85 ? -6.850 -0.466 -5.933 1.00 97.12 85 LEU A N 1
ATOM 651 C CA . LEU A 1 85 ? -6.323 0.676 -5.193 1.00 97.12 85 LEU A CA 1
ATOM 652 C C . LEU A 1 85 ? -6.101 1.835 -6.160 1.00 97.12 85 LEU A C 1
ATOM 654 O O . LEU A 1 85 ? -5.308 1.717 -7.092 1.00 97.12 85 LEU A O 1
ATOM 658 N N . LYS A 1 86 ? -6.772 2.964 -5.933 1.00 96.75 86 LYS A N 1
ATOM 659 C CA . LYS A 1 86 ? -6.570 4.185 -6.715 1.00 96.75 86 LYS A CA 1
ATOM 660 C C . LYS A 1 86 ? -5.765 5.192 -5.906 1.00 96.75 86 LYS A C 1
ATOM 662 O O . LYS A 1 86 ? -6.113 5.485 -4.768 1.00 96.75 86 LYS A O 1
ATOM 667 N N . VAL A 1 87 ? -4.703 5.720 -6.503 1.00 95.12 87 VAL A N 1
ATOM 668 C CA . VAL A 1 87 ? -3.808 6.696 -5.872 1.00 95.12 87 VAL A CA 1
ATOM 669 C C . VAL A 1 87 ? -3.686 7.947 -6.729 1.00 95.12 87 VAL A C 1
ATOM 671 O O . VAL A 1 87 ? -3.880 7.901 -7.947 1.00 95.12 87 VAL A O 1
ATOM 674 N N . TRP A 1 88 ? -3.321 9.055 -6.092 1.00 94.44 88 TRP A N 1
ATOM 675 C CA . TRP A 1 88 ? -3.113 10.350 -6.729 1.00 94.44 88 TRP A CA 1
ATOM 676 C C . TRP A 1 88 ? -1.712 10.873 -6.432 1.00 94.44 88 TRP A C 1
ATOM 678 O O . TRP A 1 88 ? -1.167 10.660 -5.354 1.00 94.44 88 TRP A O 1
ATOM 688 N N . SER A 1 89 ? -1.136 11.580 -7.402 1.00 91.06 89 SER A N 1
ATOM 689 C CA . SER A 1 89 ? 0.196 12.189 -7.290 1.00 91.06 89 SER A CA 1
ATOM 690 C C . SER A 1 89 ? 0.259 13.370 -6.316 1.00 91.06 89 SER A C 1
ATOM 692 O O . SER A 1 89 ? 1.346 13.738 -5.876 1.00 91.06 89 SER A O 1
ATOM 694 N N . LYS A 1 90 ? -0.889 13.988 -6.010 1.00 92.62 90 LYS A N 1
ATOM 695 C CA . LYS A 1 90 ? -1.004 15.139 -5.113 1.00 92.62 90 LYS A CA 1
ATOM 696 C C . LYS A 1 90 ? -2.116 14.907 -4.096 1.00 92.62 90 LYS A C 1
ATOM 698 O O . LYS A 1 90 ? -3.088 14.198 -4.356 1.00 92.62 90 LYS A O 1
ATOM 703 N N . GLU A 1 91 ? -1.954 15.548 -2.949 1.00 93.31 91 GLU A N 1
ATOM 704 C CA . GLU A 1 91 ? -2.951 15.607 -1.883 1.00 93.31 91 GLU A CA 1
ATOM 705 C C . GLU A 1 91 ? -4.282 16.212 -2.356 1.00 93.31 91 GLU A C 1
ATOM 707 O O . GLU A 1 91 ? -4.344 16.931 -3.355 1.00 93.31 91 GLU A O 1
ATOM 712 N N . GLY A 1 92 ? -5.369 15.864 -1.667 1.00 94.62 92 GLY A N 1
ATOM 713 C CA . GLY A 1 92 ? -6.727 16.256 -2.042 1.00 94.62 92 GLY A CA 1
ATOM 714 C C . GLY A 1 92 ? -7.243 15.572 -3.311 1.00 94.62 92 GLY A C 1
ATOM 715 O O . GLY A 1 92 ? -8.152 16.096 -3.948 1.00 94.62 92 GLY A O 1
ATOM 716 N N . LYS A 1 93 ? -6.664 14.424 -3.702 1.00 94.31 93 LYS A N 1
ATOM 717 C CA . LYS A 1 93 ? -6.982 13.695 -4.949 1.00 94.31 93 LYS A CA 1
ATOM 718 C C . LYS A 1 93 ? -6.757 14.514 -6.222 1.00 94.31 93 LYS A C 1
ATOM 720 O O . LYS A 1 93 ? -7.515 14.424 -7.191 1.00 94.31 93 LYS A O 1
ATOM 725 N N . LEU A 1 94 ? -5.696 15.311 -6.228 1.00 94.38 94 LEU A N 1
ATOM 726 C CA . LEU A 1 94 ? -5.346 16.170 -7.352 1.00 94.38 94 LEU A CA 1
ATOM 727 C C . LEU A 1 94 ? -4.233 15.561 -8.220 1.00 94.38 94 LEU A C 1
ATOM 729 O O . LEU A 1 94 ? -3.533 14.615 -7.844 1.00 94.38 94 LEU A O 1
ATOM 733 N N . GLY A 1 95 ? -4.042 16.146 -9.404 1.00 94.38 95 GLY A N 1
ATOM 734 C CA . GLY A 1 95 ? -3.005 15.740 -10.352 1.00 94.38 95 GLY A CA 1
ATOM 735 C C . GLY A 1 95 ? -3.298 14.401 -11.033 1.00 94.38 95 GLY A C 1
ATOM 736 O O . GLY A 1 95 ? -4.452 14.025 -11.235 1.00 94.38 95 GLY A O 1
ATOM 737 N N . ASN A 1 96 ? -2.236 13.684 -11.398 1.00 93.50 96 ASN A N 1
ATOM 738 C CA . ASN A 1 96 ? -2.348 12.397 -12.076 1.00 93.50 96 ASN A CA 1
ATOM 739 C C . ASN A 1 96 ? -2.815 11.322 -11.096 1.00 93.50 96 ASN A C 1
ATOM 741 O O . ASN A 1 96 ? -2.387 11.306 -9.939 1.00 93.50 96 ASN A O 1
ATOM 745 N N . ASN A 1 97 ? -3.644 10.399 -11.575 1.00 94.19 97 ASN A N 1
ATOM 746 C CA . ASN A 1 97 ? -4.056 9.230 -10.811 1.00 94.19 97 ASN A CA 1
ATOM 747 C C . ASN A 1 97 ? -3.594 7.937 -11.485 1.00 94.19 97 ASN A C 1
ATOM 749 O O . ASN A 1 97 ? -3.371 7.898 -12.695 1.00 94.19 97 ASN A O 1
ATOM 753 N N . ARG A 1 98 ? -3.442 6.884 -10.686 1.00 94.88 98 ARG A N 1
ATOM 754 C CA . ARG A 1 98 ? -3.141 5.529 -11.153 1.00 94.88 98 ARG A CA 1
ATOM 755 C C . ARG A 1 98 ? -3.980 4.537 -10.360 1.00 94.88 98 ARG A C 1
ATOM 757 O O . ARG A 1 98 ? -4.260 4.769 -9.187 1.00 94.88 98 ARG A O 1
ATOM 764 N N . SER A 1 99 ? -4.394 3.457 -11.013 1.00 96.38 99 SER A N 1
ATOM 765 C CA . SER A 1 99 ? -5.130 2.367 -10.372 1.00 96.38 99 SER A CA 1
ATOM 766 C C . SER A 1 99 ? -4.300 1.090 -10.421 1.00 96.38 99 SER A C 1
ATOM 768 O O . SER A 1 99 ? -3.776 0.739 -11.477 1.00 96.38 99 SER A O 1
ATOM 770 N N . PHE A 1 100 ? -4.193 0.403 -9.290 1.00 96.31 100 PHE A N 1
ATOM 771 C CA . PHE A 1 100 ? -3.551 -0.899 -9.152 1.00 96.31 100 PHE A CA 1
ATOM 772 C C . PHE A 1 100 ? -4.627 -1.962 -8.986 1.00 96.31 100 PHE A C 1
ATOM 774 O O . PHE A 1 100 ? -5.447 -1.886 -8.069 1.00 96.31 100 PHE A O 1
ATOM 781 N N . SER A 1 101 ? -4.633 -2.932 -9.895 1.00 95.94 101 SER A N 1
ATOM 782 C CA . SER A 1 101 ? -5.488 -4.117 -9.791 1.00 95.94 101 SER A CA 1
ATOM 783 C C . SER A 1 101 ? -4.879 -5.134 -8.823 1.00 95.94 101 SER A C 1
ATOM 785 O O . SER A 1 101 ? -3.748 -4.960 -8.371 1.00 95.94 101 SER A O 1
ATOM 787 N N . ALA A 1 102 ? -5.628 -6.194 -8.518 1.00 96.44 102 ALA A N 1
ATOM 788 C CA . ALA A 1 102 ? -5.170 -7.286 -7.664 1.00 96.44 102 ALA A CA 1
ATOM 789 C C . ALA A 1 102 ? -3.796 -7.833 -8.093 1.00 96.44 102 ALA A C 1
ATOM 791 O O . ALA A 1 102 ? -3.565 -8.098 -9.274 1.00 96.44 102 ALA A O 1
ATOM 792 N N . GLY A 1 103 ? -2.905 -8.024 -7.121 1.00 95.38 103 GLY A N 1
ATOM 793 C CA . GLY A 1 103 ? -1.524 -8.431 -7.356 1.00 95.38 103 GLY A CA 1
ATOM 794 C C . GLY A 1 103 ? -0.540 -7.726 -6.431 1.00 95.38 103 GLY A C 1
ATOM 795 O O . GLY A 1 103 ? -0.930 -6.985 -5.528 1.00 95.38 103 GLY A O 1
ATOM 796 N N . THR A 1 104 ? 0.743 -7.965 -6.676 1.00 94.81 104 THR A N 1
ATOM 797 C CA . THR A 1 104 ? 1.840 -7.384 -5.902 1.00 94.81 104 THR A CA 1
ATOM 798 C C . THR A 1 104 ? 2.651 -6.447 -6.783 1.00 94.81 104 THR A C 1
ATOM 800 O O . THR A 1 104 ? 3.051 -6.805 -7.889 1.00 94.81 104 THR A O 1
ATOM 803 N N . VAL A 1 105 ? 2.909 -5.246 -6.279 1.00 94.69 105 VAL A N 1
ATOM 804 C CA . VAL A 1 105 ? 3.825 -4.273 -6.870 1.00 94.69 105 VAL A CA 1
ATOM 805 C C . VAL A 1 105 ? 5.043 -4.185 -5.965 1.00 94.69 105 VAL A C 1
ATOM 807 O O . VAL A 1 105 ? 5.000 -3.586 -4.893 1.00 94.69 105 VAL A O 1
ATOM 810 N N . TYR A 1 106 ? 6.138 -4.790 -6.410 1.00 93.19 106 TYR A N 1
ATOM 811 C CA . TYR A 1 106 ? 7.356 -4.920 -5.611 1.00 93.19 106 TYR A CA 1
ATOM 812 C C . TYR A 1 106 ? 8.207 -3.646 -5.558 1.00 93.19 106 TYR A C 1
ATOM 814 O O . TYR A 1 106 ? 8.975 -3.467 -4.614 1.00 93.19 106 TYR A O 1
ATOM 822 N N . GLN A 1 107 ? 8.114 -2.782 -6.575 1.00 91.38 107 GLN A N 1
ATOM 823 C CA . GLN A 1 107 ? 8.924 -1.567 -6.688 1.00 91.38 107 GLN A CA 1
ATOM 824 C C . GLN A 1 107 ? 8.090 -0.403 -7.231 1.00 91.38 107 GLN A C 1
ATOM 826 O O . GLN A 1 107 ? 7.742 -0.339 -8.407 1.00 91.38 107 GLN A O 1
ATOM 831 N N . MET A 1 108 ? 7.795 0.568 -6.366 1.00 90.38 108 MET A N 1
ATOM 832 C CA . MET A 1 108 ? 6.969 1.723 -6.729 1.00 90.38 108 MET A CA 1
ATOM 833 C C . MET A 1 108 ? 7.692 2.701 -7.671 1.00 90.38 108 MET A C 1
ATOM 835 O O . MET A 1 108 ? 7.053 3.470 -8.390 1.00 90.38 108 MET A O 1
ATOM 839 N N . LYS A 1 109 ? 9.032 2.670 -7.699 1.00 85.00 109 LYS A N 1
ATOM 840 C CA . LYS A 1 109 ? 9.858 3.545 -8.551 1.00 85.00 109 LYS A CA 1
ATOM 841 C C . LYS A 1 109 ? 9.578 3.371 -10.048 1.00 85.00 109 LYS A C 1
ATOM 843 O O . LYS A 1 109 ? 9.705 4.349 -10.777 1.00 85.00 109 LYS A O 1
ATOM 848 N N . ASP A 1 110 ? 9.117 2.193 -10.471 1.00 81.69 110 ASP A N 1
ATOM 849 C CA . ASP A 1 110 ? 8.780 1.890 -11.872 1.00 81.69 110 ASP A CA 1
ATOM 850 C C . ASP A 1 1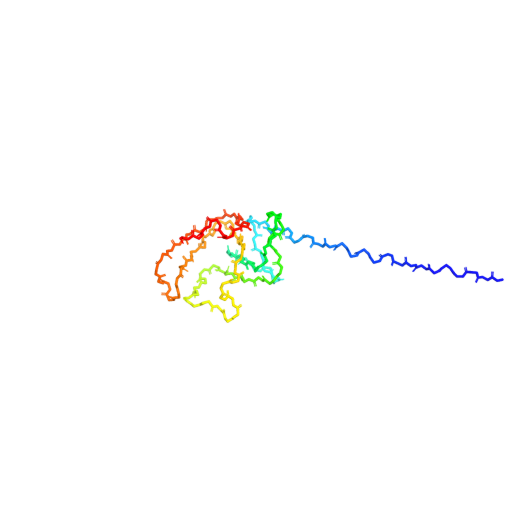10 ? 7.499 2.614 -12.333 1.00 81.69 110 ASP A C 1
ATOM 852 O O . ASP A 1 110 ? 7.130 2.605 -13.504 1.00 81.69 110 ASP A O 1
ATOM 856 N N . TYR A 1 111 ? 6.808 3.264 -11.395 1.00 81.31 111 TYR A N 1
ATOM 857 C CA . TYR A 1 111 ? 5.527 3.928 -11.593 1.00 81.31 111 TYR A CA 1
ATOM 858 C C . TYR A 1 111 ? 5.615 5.436 -11.335 1.00 81.31 111 TYR A C 1
ATOM 860 O O . TYR A 1 111 ? 4.576 6.098 -11.252 1.00 81.31 111 TYR A O 1
ATOM 868 N N . LYS A 1 112 ? 6.830 5.989 -11.205 1.00 70.69 112 LYS A N 1
ATOM 869 C CA . LYS A 1 112 ? 7.027 7.441 -11.211 1.00 70.69 112 LYS A CA 1
ATOM 870 C C . LYS A 1 112 ? 6.552 7.995 -12.560 1.00 70.69 112 LYS A C 1
ATOM 872 O O . LYS A 1 112 ? 6.904 7.455 -13.605 1.00 70.69 112 LYS A O 1
ATOM 877 N N . ASN A 1 113 ? 5.700 9.018 -12.499 1.00 56.94 113 ASN A N 1
ATOM 878 C CA . ASN A 1 113 ? 5.295 9.807 -13.665 1.00 56.94 113 ASN A CA 1
ATOM 879 C C . ASN A 1 113 ? 6.375 10.829 -14.008 1.00 56.94 113 ASN A C 1
ATOM 881 O O . ASN A 1 113 ? 6.966 11.371 -13.044 1.00 56.94 113 ASN A O 1
#

Secondary structure (DSSP, 8-state):
------------------PPPPTT--B-TTSPBPSEEEES---SSGGG-S-SSEEEE-TT---SSPPTT-TTT--EEEEEEEEEEEEEEEGGGEEEEEEEEEEEES-GGGG--

pLDDT: mean 86.54, std 14.78, range [40.0, 97.69]

InterPro domains:
  IPR028137 Syncollin [PF15138] (19-113)
  IPR028137 Syncollin [PTHR17503] (3-113)

Foldseek 3Di:
DDDDDPPPDPPPPPVPLPFDDAQQFDADPVRDTFFKKFAQAADPDLRSRRDDDIDTHHPPDDALDDPPPCVPRGFKMAGHAPHKDKDAPDHNNDDDIDIDHGGIGSGCVVVDD

Radius of gyration: 19.02 Å; chains: 1; bounding box: 47×51×53 Å

Organism: Xenopus tropicalis (NCBI:txid8364)